Protein AF-A0A8R1DM61-F1 (afdb_monomer_lite)

Sequence (116 aa):
METLRQNSQQLQTHFDTRATMLDILKFQPNSSFSDLHTIEIPNERGHSFLRRQPSFPRTCGRLPIPSEYCICRMKRVPIIDKQIQNRYGHKLIDYINKKLKEEGFSSKCENFEFRQ

Foldseek 3Di:
DVLLVVCVVADDDPLQVVQQVCCVVPPCVVVVNPAQDWDDDPPGQHTHSSHRDDPDHRAPVPRPDDPVPRPDPDDDDDDPDPVVVVVVQVVVLVVVQVVCVVVPNPVPDDRDDRDD

Radius of gyration: 20.4 Å; chains: 1; bounding box: 44×31×50 Å

Structure (mmCIF, N/CA/C/O backbone):
data_AF-A0A8R1DM61-F1
#
_entry.id   AF-A0A8R1DM61-F1
#
loop_
_atom_site.group_PDB
_atom_site.id
_atom_site.type_symbol
_atom_site.label_atom_id
_atom_site.label_alt_id
_atom_site.label_comp_id
_atom_site.label_asym_id
_atom_site.label_entity_id
_atom_site.label_seq_id
_atom_site.pdbx_PDB_ins_code
_atom_site.Cartn_x
_atom_site.Cartn_y
_atom_site.Cartn_z
_atom_site.occupancy
_atom_site.B_iso_or_equiv
_atom_site.auth_seq_id
_atom_site.auth_comp_id
_atom_site.auth_asym_id
_atom_site.auth_atom_id
_atom_site.pdbx_PDB_model_num
ATOM 1 N N . MET A 1 1 ? 18.359 6.670 -10.781 1.00 70.06 1 MET A N 1
ATOM 2 C CA . MET A 1 1 ? 18.501 6.661 -9.304 1.00 70.06 1 MET A CA 1
ATOM 3 C C . MET A 1 1 ? 17.537 7.599 -8.586 1.00 70.06 1 MET A C 1
ATOM 5 O O . MET A 1 1 ? 17.129 7.261 -7.484 1.00 70.06 1 MET A O 1
ATOM 9 N N . GLU A 1 2 ? 17.138 8.732 -9.174 1.00 92.31 2 GLU A N 1
ATOM 10 C CA . GLU A 1 2 ? 16.265 9.698 -8.486 1.00 92.31 2 GLU A CA 1
ATOM 11 C C . GLU A 1 2 ? 14.932 9.101 -8.003 1.00 92.31 2 GLU A C 1
ATOM 13 O O . GLU A 1 2 ? 14.542 9.325 -6.864 1.00 92.31 2 GLU A O 1
ATOM 18 N N . THR A 1 3 ? 14.284 8.253 -8.807 1.00 93.75 3 THR A N 1
ATOM 19 C CA . THR A 1 3 ? 13.044 7.560 -8.419 1.00 93.75 3 THR A CA 1
ATOM 20 C C . THR A 1 3 ? 13.203 6.717 -7.154 1.00 93.75 3 THR A C 1
ATOM 22 O O . THR A 1 3 ? 12.367 6.794 -6.261 1.00 93.75 3 THR A O 1
ATOM 25 N N . LEU A 1 4 ? 14.298 5.959 -7.030 1.00 93.56 4 LEU A N 1
ATOM 26 C CA . LEU A 1 4 ? 14.569 5.159 -5.831 1.00 93.56 4 LEU A CA 1
ATOM 27 C C . LEU A 1 4 ? 14.754 6.048 -4.596 1.00 93.56 4 LEU A C 1
ATOM 29 O O . LEU A 1 4 ? 14.217 5.735 -3.537 1.00 93.56 4 LEU A O 1
ATOM 33 N N . ARG A 1 5 ? 15.456 7.178 -4.749 1.00 95.31 5 ARG A N 1
ATOM 34 C CA . ARG A 1 5 ? 15.664 8.164 -3.679 1.00 95.31 5 ARG A CA 1
ATOM 35 C C . ARG A 1 5 ? 14.356 8.823 -3.233 1.00 95.31 5 ARG A C 1
ATOM 37 O O . ARG A 1 5 ? 14.152 9.049 -2.046 1.00 95.31 5 ARG A O 1
ATOM 44 N N . GLN A 1 6 ? 13.460 9.118 -4.171 1.00 94.56 6 GLN A N 1
ATOM 45 C CA . GLN A 1 6 ? 12.132 9.657 -3.867 1.00 94.56 6 GLN A CA 1
ATOM 46 C C . GLN A 1 6 ? 11.250 8.611 -3.179 1.00 94.56 6 GLN A C 1
ATOM 48 O O . GLN A 1 6 ? 10.596 8.904 -2.179 1.00 94.56 6 GLN A O 1
ATOM 53 N N . ASN A 1 7 ? 11.267 7.371 -3.670 1.00 95.25 7 ASN A N 1
ATOM 54 C CA . ASN A 1 7 ? 10.511 6.274 -3.079 1.00 95.25 7 ASN A CA 1
ATOM 55 C C . ASN A 1 7 ? 11.001 5.965 -1.655 1.00 95.25 7 ASN A C 1
ATOM 57 O O . ASN A 1 7 ? 10.182 5.755 -0.767 1.00 95.25 7 ASN A O 1
ATOM 61 N N . SER A 1 8 ? 12.309 6.017 -1.377 1.00 93.81 8 SER A N 1
ATOM 62 C CA . SER A 1 8 ? 12.847 5.710 -0.040 1.00 93.81 8 SER A CA 1
ATOM 63 C C . SER A 1 8 ? 12.385 6.667 1.066 1.00 93.81 8 SER A C 1
ATOM 65 O O . SER A 1 8 ? 12.527 6.344 2.240 1.00 93.81 8 SER A O 1
ATOM 67 N N . GLN A 1 9 ? 11.840 7.836 0.717 1.00 92.94 9 GLN A N 1
ATOM 68 C CA . GLN A 1 9 ? 11.252 8.786 1.672 1.00 92.94 9 GLN A CA 1
ATOM 69 C C . GLN A 1 9 ? 9.786 8.469 2.014 1.00 92.94 9 GLN A C 1
ATOM 71 O O . GLN A 1 9 ? 9.188 9.128 2.862 1.00 92.94 9 GLN A O 1
ATOM 76 N N . GLN A 1 10 ? 9.195 7.470 1.359 1.00 92.06 10 GLN A N 1
ATOM 77 C CA . GLN A 1 10 ? 7.825 7.020 1.584 1.00 92.06 10 GLN A CA 1
ATOM 78 C C . GLN A 1 10 ? 7.806 5.684 2.331 1.00 92.06 10 GLN A C 1
ATOM 80 O O . GLN A 1 10 ? 8.778 4.928 2.296 1.00 92.06 10 GLN A O 1
ATOM 85 N N . LEU A 1 11 ? 6.675 5.358 2.964 1.00 92.44 11 LEU A N 1
ATOM 86 C CA . LEU A 1 11 ? 6.480 4.058 3.603 1.00 92.44 11 LEU A CA 1
ATOM 87 C C . LEU A 1 11 ? 6.599 2.925 2.572 1.00 92.44 11 LEU A C 1
ATOM 89 O O . LEU A 1 11 ? 5.790 2.834 1.647 1.00 92.44 11 LEU A O 1
ATOM 93 N N . GLN A 1 12 ? 7.579 2.046 2.779 1.00 93.62 12 GLN A N 1
ATOM 94 C CA . GLN A 1 12 ? 7.793 0.838 1.984 1.00 93.62 12 GLN A CA 1
ATOM 95 C C . GLN A 1 12 ? 7.305 -0.401 2.732 1.00 93.62 12 GLN A C 1
ATOM 97 O O . GLN A 1 12 ? 7.325 -0.460 3.961 1.00 93.62 12 GLN A O 1
ATOM 102 N N . THR A 1 13 ? 6.859 -1.401 1.979 1.00 93.44 13 THR A N 1
ATOM 103 C CA . THR A 1 13 ? 6.235 -2.616 2.508 1.00 93.44 13 THR A CA 1
ATOM 104 C C . THR A 1 13 ? 6.807 -3.860 1.836 1.00 93.44 13 THR A C 1
ATOM 106 O O . THR A 1 13 ? 7.366 -3.795 0.743 1.00 93.44 13 THR A O 1
ATOM 109 N N . HIS A 1 14 ? 6.615 -5.027 2.450 1.00 93.56 14 HIS A N 1
ATOM 110 C CA . HIS A 1 14 ? 7.020 -6.304 1.853 1.00 93.56 14 HIS A CA 1
ATOM 111 C C . HIS A 1 14 ? 6.299 -6.597 0.522 1.00 93.56 14 HIS A C 1
ATOM 113 O O . HIS A 1 14 ? 6.859 -7.268 -0.345 1.00 93.56 14 HIS A O 1
ATOM 119 N N . PHE A 1 15 ? 5.093 -6.053 0.318 1.00 95.81 15 PHE A N 1
ATOM 120 C CA . PHE A 1 15 ? 4.391 -6.149 -0.964 1.00 95.81 15 PHE A CA 1
ATOM 121 C C . PHE A 1 15 ? 5.131 -5.420 -2.090 1.00 95.81 15 PHE A C 1
ATOM 123 O O . PHE A 1 15 ? 5.125 -5.892 -3.223 1.00 95.81 15 PHE A O 1
ATOM 130 N N . ASP A 1 16 ? 5.802 -4.307 -1.789 1.00 96.19 16 ASP A N 1
ATOM 131 C CA . ASP A 1 16 ? 6.574 -3.556 -2.782 1.00 96.19 16 ASP A CA 1
ATOM 132 C C . ASP A 1 16 ? 7.807 -4.349 -3.240 1.00 96.19 16 ASP A C 1
ATOM 134 O O . ASP A 1 16 ? 8.133 -4.359 -4.426 1.00 96.19 16 ASP A O 1
ATOM 138 N N . THR A 1 17 ? 8.447 -5.105 -2.338 1.00 96.62 17 THR A N 1
ATOM 139 C CA . THR A 1 17 ? 9.548 -6.018 -2.692 1.00 96.62 17 THR A CA 1
ATOM 140 C C . THR A 1 17 ? 9.090 -7.070 -3.696 1.00 96.62 17 THR A C 1
ATOM 142 O O . THR A 1 17 ? 9.730 -7.265 -4.730 1.00 96.62 17 THR A O 1
ATOM 145 N N . ARG A 1 18 ? 7.953 -7.721 -3.426 1.00 96.94 18 ARG A N 1
ATOM 146 C CA . ARG A 1 18 ? 7.372 -8.711 -4.337 1.00 96.94 18 ARG A CA 1
ATOM 147 C C . ARG A 1 18 ? 7.015 -8.094 -5.693 1.00 96.94 18 ARG A C 1
ATOM 149 O O . ARG A 1 18 ? 7.394 -8.647 -6.725 1.00 96.94 18 ARG A O 1
ATOM 156 N N . ALA A 1 19 ? 6.337 -6.945 -5.693 1.00 97.56 19 ALA A N 1
ATOM 157 C CA . ALA A 1 19 ? 5.981 -6.223 -6.912 1.00 97.56 19 ALA A CA 1
ATOM 158 C C . ALA A 1 19 ? 7.226 -5.826 -7.722 1.00 97.56 19 ALA A 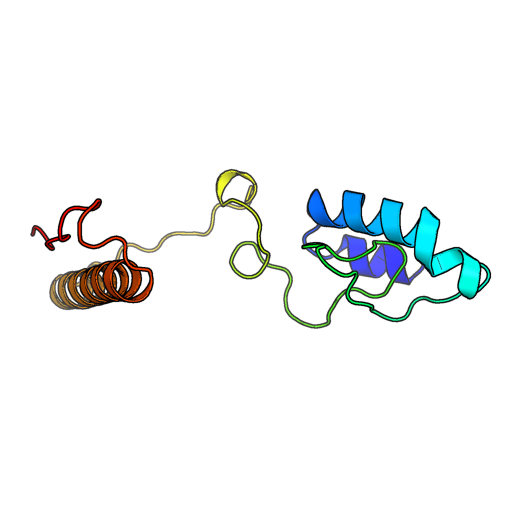C 1
ATOM 160 O O . ALA A 1 19 ? 7.231 -5.950 -8.942 1.00 97.56 19 ALA A O 1
ATOM 161 N N . THR A 1 20 ? 8.309 -5.426 -7.051 1.00 97.56 20 THR A N 1
ATOM 162 C CA . THR A 1 20 ? 9.591 -5.091 -7.691 1.00 97.56 20 THR A CA 1
ATOM 163 C C . THR A 1 20 ? 10.212 -6.300 -8.384 1.00 97.56 20 THR A C 1
ATOM 165 O O . THR A 1 20 ? 10.645 -6.192 -9.528 1.00 97.56 20 THR A O 1
ATOM 168 N N . MET A 1 21 ? 10.228 -7.469 -7.734 1.00 98.06 21 MET A N 1
ATOM 169 C CA . MET A 1 21 ? 10.738 -8.697 -8.358 1.00 98.06 21 MET A CA 1
ATOM 170 C C . MET A 1 21 ? 9.928 -9.070 -9.605 1.00 98.06 21 MET A C 1
ATOM 172 O O . MET A 1 21 ? 10.502 -9.430 -10.630 1.00 98.06 21 MET A O 1
ATOM 176 N N . LEU A 1 22 ? 8.600 -8.947 -9.548 1.00 97.81 22 LEU A N 1
ATOM 177 C CA . LEU A 1 22 ? 7.740 -9.203 -10.704 1.00 97.81 22 LEU A CA 1
ATOM 178 C C . LEU A 1 22 ? 7.936 -8.181 -11.824 1.00 97.81 22 LEU A C 1
ATOM 180 O O . LEU A 1 22 ? 7.981 -8.577 -12.986 1.00 97.81 22 LEU A O 1
ATOM 184 N N . ASP A 1 23 ? 8.083 -6.899 -11.491 1.00 97.69 23 ASP A N 1
ATOM 185 C CA . ASP A 1 23 ? 8.386 -5.833 -12.450 1.00 97.69 23 ASP A CA 1
ATOM 186 C C . ASP A 1 23 ? 9.680 -6.132 -13.214 1.00 97.69 23 ASP A C 1
ATOM 188 O O . ASP A 1 23 ? 9.678 -6.142 -14.445 1.00 97.69 23 ASP A O 1
ATOM 192 N N . ILE A 1 24 ? 10.753 -6.479 -12.492 1.00 97.75 24 ILE A N 1
ATOM 193 C CA . ILE A 1 24 ? 12.051 -6.852 -13.074 1.00 97.75 24 ILE A CA 1
ATOM 194 C C . ILE A 1 24 ? 11.911 -8.044 -14.024 1.00 97.75 24 ILE A C 1
ATOM 196 O O . ILE A 1 24 ? 12.468 -8.022 -15.118 1.00 97.75 24 ILE A O 1
ATOM 200 N N . LEU A 1 25 ? 11.185 -9.086 -13.611 1.00 97.94 25 LEU A N 1
ATOM 201 C CA . LEU A 1 25 ? 11.096 -10.329 -14.376 1.00 97.94 25 LEU A CA 1
ATOM 202 C C . LEU A 1 25 ? 10.139 -10.244 -15.572 1.00 97.94 25 LEU A C 1
ATOM 204 O O . LEU A 1 25 ? 10.340 -10.966 -16.545 1.00 97.94 25 LEU A O 1
ATOM 208 N N . LYS A 1 26 ? 9.078 -9.428 -15.497 1.00 96.94 26 LYS A N 1
ATOM 209 C CA . LYS A 1 26 ? 7.955 -9.499 -16.451 1.00 96.94 26 LYS A CA 1
ATOM 210 C C . LYS A 1 26 ? 7.655 -8.216 -17.219 1.00 96.94 26 LYS A C 1
ATOM 212 O O . LYS A 1 26 ?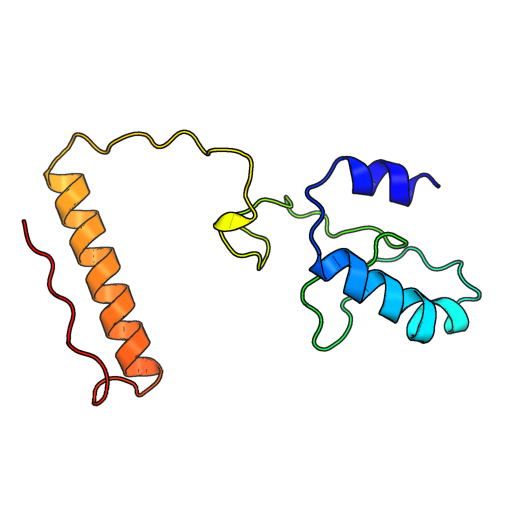 7.072 -8.308 -18.293 1.00 96.94 26 LYS A O 1
ATOM 217 N N . PHE A 1 27 ? 7.999 -7.042 -16.693 1.00 96.50 27 PHE A N 1
ATOM 218 C CA . PHE A 1 27 ? 7.543 -5.764 -17.258 1.00 96.50 27 PHE A CA 1
ATOM 219 C C . PHE A 1 27 ? 8.701 -4.895 -17.748 1.00 96.50 27 PHE A C 1
ATOM 221 O O . PHE A 1 27 ? 8.670 -4.424 -18.882 1.00 96.50 27 PHE A O 1
ATOM 228 N N . GLN A 1 28 ? 9.751 -4.731 -16.941 1.00 96.81 28 GLN A N 1
ATOM 229 C CA . GLN A 1 28 ? 10.946 -3.963 -17.307 1.00 96.81 28 GLN A CA 1
ATOM 230 C C . GLN A 1 28 ? 11.644 -4.433 -18.600 1.00 96.81 28 GLN A C 1
ATOM 232 O O . GLN A 1 28 ? 12.094 -3.560 -19.351 1.00 96.81 28 GLN A O 1
ATOM 237 N N . PRO A 1 29 ? 11.714 -5.744 -18.934 1.00 97.31 29 PRO A N 1
ATOM 238 C CA . PRO A 1 29 ? 12.349 -6.193 -20.175 1.00 97.31 29 PRO A CA 1
ATOM 239 C C . PRO A 1 29 ? 11.703 -5.615 -21.441 1.00 97.31 29 PRO A C 1
ATOM 241 O O . PRO A 1 29 ? 12.411 -5.323 -22.400 1.00 97.31 29 PRO A O 1
ATOM 244 N N . ASN A 1 30 ? 10.387 -5.369 -21.430 1.00 96.31 30 ASN A N 1
ATOM 245 C CA . ASN A 1 30 ? 9.657 -4.818 -22.582 1.00 96.31 30 ASN A CA 1
ATOM 246 C C . ASN A 1 30 ? 10.064 -3.375 -22.909 1.00 96.31 30 ASN A C 1
ATOM 248 O O . ASN A 1 30 ? 9.862 -2.907 -24.025 1.00 96.31 30 ASN A O 1
ATOM 252 N N . SER A 1 31 ? 10.628 -2.673 -21.929 1.00 95.44 31 SER A N 1
ATOM 253 C CA . SER A 1 31 ? 11.121 -1.304 -22.053 1.00 95.44 31 SER A CA 1
ATOM 254 C C . SER A 1 31 ? 12.640 -1.217 -21.931 1.00 95.44 31 SER A C 1
ATOM 256 O O . SER A 1 31 ? 13.150 -0.152 -21.606 1.00 95.44 31 SER A O 1
ATOM 258 N N . SER A 1 32 ? 13.377 -2.323 -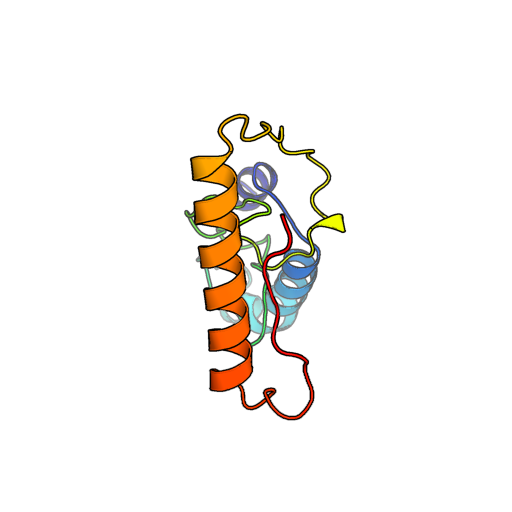22.079 1.00 96.62 32 SER A N 1
ATOM 259 C CA . SER A 1 32 ? 14.834 -2.345 -21.867 1.00 96.62 32 SER A CA 1
ATOM 260 C C . SER A 1 32 ? 15.259 -1.706 -20.535 1.00 96.62 32 SER A C 1
ATOM 262 O O . SER A 1 32 ? 16.261 -0.998 -20.461 1.00 96.62 32 SER A O 1
ATOM 264 N N . PHE A 1 33 ? 14.475 -1.944 -19.479 1.00 94.81 33 PHE A N 1
ATOM 265 C CA . PHE A 1 33 ? 14.704 -1.434 -18.124 1.00 94.81 33 PHE A CA 1
ATOM 266 C C . PHE A 1 33 ? 14.712 0.103 -17.984 1.00 94.81 33 PHE A C 1
ATOM 268 O O . PHE A 1 33 ? 15.286 0.629 -17.028 1.00 94.81 33 PHE A O 1
ATOM 275 N N . SER A 1 34 ? 14.096 0.843 -18.916 1.00 94.88 34 SER A N 1
ATOM 276 C CA . SER A 1 34 ? 14.068 2.313 -18.879 1.00 94.88 34 SER A CA 1
ATOM 277 C C . SER A 1 34 ? 12.751 2.915 -18.389 1.00 94.88 34 SER A C 1
ATOM 279 O O . SER A 1 34 ? 12.704 4.114 -18.109 1.00 94.88 34 SER A O 1
ATOM 281 N N . ASP A 1 35 ? 11.669 2.138 -18.325 1.00 95.56 35 ASP A N 1
ATOM 282 C CA . ASP A 1 35 ? 10.358 2.665 -17.962 1.00 95.56 35 ASP A CA 1
ATOM 283 C C . ASP A 1 35 ? 10.214 2.840 -16.443 1.00 95.56 35 ASP A C 1
ATOM 285 O O . ASP A 1 35 ? 10.258 1.891 -15.655 1.00 95.56 35 ASP A O 1
ATOM 289 N N . LEU A 1 36 ? 10.010 4.095 -16.045 1.00 95.38 36 LEU A N 1
ATOM 290 C CA . LEU A 1 36 ? 9.842 4.520 -14.658 1.00 95.38 36 LEU A CA 1
ATOM 291 C C . LEU A 1 36 ? 8.396 4.924 -14.347 1.00 95.38 36 LEU A C 1
ATOM 293 O O . LEU A 1 36 ? 8.121 5.381 -13.233 1.00 95.38 36 LEU A O 1
ATOM 297 N N . HIS A 1 37 ? 7.477 4.830 -15.309 1.00 95.94 37 HIS A N 1
ATOM 298 C CA . HIS A 1 37 ? 6.082 5.180 -15.086 1.00 95.94 37 HIS A CA 1
ATOM 299 C C . HIS A 1 37 ? 5.436 4.216 -14.096 1.00 95.94 37 HIS A C 1
ATOM 301 O O . HIS A 1 37 ? 5.730 3.019 -14.069 1.00 95.94 37 HIS A O 1
ATOM 307 N N . THR A 1 38 ? 4.570 4.772 -13.250 1.00 95.75 38 THR A N 1
ATOM 308 C CA . THR A 1 38 ? 3.759 4.006 -12.308 1.00 95.75 38 THR A CA 1
ATOM 309 C C . THR A 1 38 ? 2.876 3.041 -13.084 1.00 95.75 38 THR A C 1
ATOM 311 O O . THR A 1 38 ? 2.209 3.446 -14.033 1.00 95.75 38 THR A O 1
ATOM 314 N N . ILE A 1 39 ? 2.857 1.783 -12.656 1.00 95.31 39 ILE A N 1
ATOM 315 C CA . ILE A 1 39 ? 1.959 0.759 -13.185 1.00 95.31 39 ILE A CA 1
ATOM 316 C C . ILE A 1 39 ? 1.295 0.032 -12.024 1.00 95.31 39 ILE A C 1
ATOM 318 O O . ILE A 1 39 ? 1.875 -0.086 -10.940 1.00 95.31 39 ILE A O 1
ATOM 322 N N . GLU A 1 40 ? 0.112 -0.502 -12.289 1.00 93.38 40 GLU A N 1
ATOM 323 C CA . GLU A 1 40 ? -0.531 -1.484 -11.429 1.00 93.38 40 GLU A CA 1
ATOM 324 C C . GLU A 1 40 ? -0.231 -2.874 -11.986 1.00 93.38 40 GLU A C 1
ATOM 326 O O . GLU A 1 40 ? -0.575 -3.195 -13.125 1.00 93.38 40 GLU A O 1
ATOM 331 N N . ILE A 1 41 ? 0.458 -3.698 -11.196 1.00 94.56 41 ILE A N 1
ATOM 332 C CA . ILE A 1 41 ? 0.720 -5.088 -11.568 1.00 94.56 41 ILE A CA 1
ATOM 333 C C . ILE A 1 41 ? -0.512 -5.913 -11.168 1.00 94.56 41 ILE A C 1
ATOM 335 O O . ILE A 1 41 ? -0.906 -5.873 -9.999 1.00 94.56 41 ILE A O 1
ATOM 339 N N . PRO A 1 42 ? -1.124 -6.679 -12.091 1.00 93.88 42 PRO A N 1
ATOM 340 C CA . PRO A 1 42 ? -2.307 -7.472 -11.777 1.00 93.88 42 PRO A CA 1
ATOM 341 C C . PRO A 1 42 ? -2.083 -8.412 -10.587 1.00 93.88 42 PRO A C 1
ATOM 343 O O . PRO A 1 42 ? -1.075 -9.117 -10.529 1.00 93.88 42 PRO A O 1
ATOM 346 N N . ASN A 1 43 ? -3.057 -8.456 -9.673 1.00 92.25 43 ASN A N 1
ATOM 347 C CA . ASN A 1 43 ? -3.047 -9.260 -8.441 1.00 92.25 43 ASN A CA 1
ATOM 348 C C . ASN A 1 43 ? -1.942 -8.914 -7.427 1.00 92.25 43 ASN A C 1
ATOM 350 O O . ASN A 1 43 ? -1.726 -9.672 -6.481 1.00 92.25 43 ASN A O 1
ATOM 354 N N . GLU A 1 44 ? -1.268 -7.775 -7.574 1.00 94.25 44 GLU A N 1
ATOM 355 C CA . GLU A 1 44 ? -0.283 -7.307 -6.603 1.00 94.25 44 GLU A CA 1
ATOM 356 C C . GLU A 1 44 ? -0.835 -6.175 -5.736 1.00 94.25 44 GLU A C 1
ATOM 358 O O . GLU A 1 44 ? -1.658 -5.365 -6.152 1.00 94.25 44 GLU A O 1
ATOM 363 N N . ARG A 1 45 ? -0.375 -6.142 -4.483 1.00 93.81 45 ARG A N 1
ATOM 364 C CA . ARG A 1 45 ? -0.775 -5.132 -3.487 1.00 93.81 45 ARG A CA 1
ATOM 365 C C . ARG A 1 45 ? 0.221 -3.981 -3.363 1.00 93.81 45 ARG A C 1
ATOM 367 O O . ARG A 1 45 ? -0.091 -2.959 -2.757 1.00 93.81 45 ARG A O 1
ATOM 374 N N . GLY A 1 46 ? 1.440 -4.194 -3.851 1.00 95.19 46 GLY A N 1
ATOM 375 C CA . GLY A 1 46 ? 2.554 -3.262 -3.745 1.00 95.19 46 GLY A CA 1
ATOM 376 C C . GLY A 1 46 ? 2.896 -2.617 -5.079 1.00 95.19 46 GLY A C 1
ATOM 377 O O . GLY A 1 46 ? 2.354 -2.972 -6.123 1.00 95.19 46 GLY A O 1
ATOM 378 N N . HIS A 1 47 ? 3.844 -1.690 -5.030 1.00 96.56 47 HIS A N 1
ATOM 379 C CA . HIS A 1 47 ? 4.345 -0.960 -6.187 1.00 96.56 47 HIS A CA 1
ATOM 380 C C . HIS A 1 47 ? 5.855 -1.168 -6.312 1.00 96.56 47 HIS A C 1
ATOM 382 O O . HIS A 1 47 ? 6.574 -1.126 -5.314 1.00 96.56 47 HIS A O 1
ATOM 388 N N . SER A 1 48 ? 6.343 -1.366 -7.538 1.00 96.75 48 SER A N 1
ATOM 389 C CA . SER A 1 48 ? 7.775 -1.547 -7.806 1.00 96.75 48 SER A CA 1
ATOM 390 C C . SER A 1 48 ? 8.605 -0.360 -7.304 1.00 96.75 48 SER A C 1
ATOM 392 O O . SER A 1 48 ? 8.253 0.796 -7.541 1.00 96.75 48 SER A O 1
ATOM 394 N N . PHE A 1 49 ? 9.743 -0.635 -6.663 1.00 96.50 49 PHE A N 1
ATOM 395 C CA . PHE A 1 49 ? 10.710 0.380 -6.241 1.00 96.50 49 PHE A CA 1
ATOM 396 C C . PHE A 1 49 ? 11.373 1.087 -7.427 1.00 96.50 49 PHE A C 1
ATOM 398 O O . PHE A 1 49 ? 11.827 2.223 -7.286 1.00 96.50 49 PHE A O 1
ATOM 405 N N . LEU A 1 50 ? 11.438 0.421 -8.585 1.00 95.44 50 LEU A N 1
ATOM 406 C CA . LEU A 1 50 ? 12.086 0.936 -9.793 1.00 95.44 50 LEU A CA 1
ATOM 407 C C . LEU A 1 50 ? 11.217 1.947 -10.544 1.00 95.44 50 LEU A C 1
ATOM 409 O O . LEU A 1 50 ? 11.723 2.704 -11.366 1.00 95.44 50 LEU A O 1
ATOM 413 N N . ARG A 1 51 ? 9.920 1.989 -10.237 1.00 96.06 51 ARG A N 1
ATOM 414 C CA . ARG A 1 51 ? 8.950 2.890 -10.857 1.00 96.06 51 ARG A CA 1
ATOM 415 C C . ARG A 1 51 ? 8.561 3.992 -9.887 1.00 96.06 51 ARG A C 1
ATOM 417 O O . ARG A 1 51 ? 8.716 3.859 -8.673 1.00 96.06 51 ARG A O 1
ATOM 424 N N . ARG A 1 52 ? 8.046 5.105 -10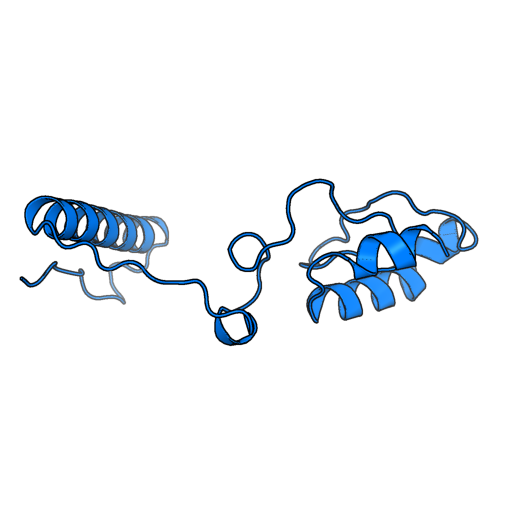.407 1.00 96.38 52 ARG A N 1
ATOM 425 C CA . ARG A 1 52 ? 7.431 6.137 -9.564 1.00 96.38 52 ARG A CA 1
ATOM 426 C C . ARG A 1 52 ? 6.282 5.499 -8.787 1.00 96.38 52 ARG A C 1
ATOM 428 O O . ARG A 1 52 ? 5.417 4.858 -9.384 1.00 96.38 52 ARG A O 1
ATOM 435 N N . GLN A 1 53 ? 6.276 5.656 -7.470 1.00 95.44 53 GLN A N 1
ATOM 436 C CA . GLN A 1 53 ? 5.154 5.218 -6.644 1.00 95.44 53 GLN A CA 1
ATOM 437 C C . GLN A 1 53 ? 3.991 6.219 -6.741 1.00 95.44 53 GLN A C 1
ATOM 439 O O . GLN A 1 53 ? 4.213 7.368 -7.135 1.00 95.44 53 GLN A O 1
ATOM 444 N N . PRO A 1 54 ? 2.751 5.800 -6.426 1.00 93.94 54 PRO A N 1
ATOM 445 C CA . PRO A 1 54 ? 1.589 6.677 -6.505 1.00 93.94 54 PRO A CA 1
ATOM 446 C C . PRO A 1 54 ? 1.754 7.968 -5.700 1.00 93.94 54 PRO A C 1
ATOM 448 O O . PRO A 1 54 ? 2.382 7.982 -4.646 1.00 93.94 54 PRO A O 1
ATOM 451 N N . SER A 1 55 ? 1.121 9.044 -6.167 1.00 90.38 55 SER A N 1
ATOM 452 C CA . SER A 1 55 ? 1.186 10.364 -5.527 1.00 90.38 55 SER A CA 1
ATOM 453 C C . SER A 1 55 ? 0.377 10.476 -4.232 1.00 90.38 55 SER A C 1
ATOM 455 O O . SER A 1 55 ? 0.513 11.460 -3.505 1.00 90.38 55 SER A O 1
ATOM 457 N N . PHE A 1 56 ? -0.486 9.501 -3.931 1.00 90.62 56 PHE A N 1
ATOM 458 C CA . PHE A 1 56 ? -1.243 9.523 -2.686 1.00 90.62 56 PHE A CA 1
ATOM 459 C C . PHE A 1 56 ? -0.331 9.231 -1.481 1.00 90.62 56 PHE A C 1
ATOM 461 O O . PHE A 1 56 ? 0.608 8.443 -1.595 1.00 90.62 56 PHE A O 1
ATOM 468 N N . PRO A 1 57 ? -0.634 9.781 -0.290 1.00 91.19 57 PRO A N 1
ATOM 469 C CA . PRO A 1 57 ? 0.156 9.515 0.906 1.00 91.19 57 PRO A CA 1
ATOM 470 C C . PRO A 1 57 ? 0.219 8.021 1.241 1.00 91.19 57 PRO A C 1
ATOM 472 O O . PRO A 1 57 ? -0.798 7.387 1.540 1.00 91.19 57 PRO A O 1
ATOM 475 N N . ARG A 1 58 ? 1.427 7.456 1.231 1.00 92.19 58 ARG A N 1
ATOM 476 C CA . ARG A 1 58 ? 1.685 6.074 1.645 1.00 92.19 58 ARG A CA 1
ATOM 477 C C . ARG A 1 58 ? 1.764 6.002 3.169 1.00 92.19 58 ARG A C 1
ATOM 479 O O . ARG A 1 58 ? 2.814 6.227 3.761 1.00 92.19 58 ARG A O 1
ATOM 486 N N . THR A 1 59 ? 0.630 5.729 3.810 1.00 90.19 59 THR A N 1
ATOM 487 C CA . THR A 1 59 ? 0.505 5.608 5.273 1.00 90.19 59 THR A CA 1
ATOM 488 C C . THR A 1 59 ? -0.009 4.226 5.666 1.00 90.19 59 THR A C 1
ATOM 490 O O . THR A 1 59 ? -0.625 3.532 4.855 1.00 90.19 59 THR A O 1
ATOM 493 N N . CYS A 1 60 ? 0.182 3.831 6.928 1.00 88.56 60 CYS A N 1
ATOM 494 C CA . CYS A 1 60 ? -0.319 2.548 7.433 1.00 88.56 60 CYS A CA 1
ATOM 495 C C . CYS A 1 60 ? -1.843 2.389 7.310 1.00 88.56 60 CYS A C 1
ATOM 497 O O . CYS A 1 60 ? -2.327 1.274 7.202 1.00 88.56 60 CYS A O 1
ATOM 499 N N . GLY A 1 61 ? -2.603 3.491 7.342 1.00 85.56 61 GLY A N 1
ATOM 500 C CA . GLY A 1 61 ? -4.063 3.457 7.203 1.00 85.56 61 GLY A CA 1
ATOM 501 C C . GLY A 1 61 ? -4.551 3.385 5.755 1.00 85.56 61 GLY A C 1
ATOM 502 O O . GLY A 1 61 ? -5.750 3.246 5.532 1.00 85.56 61 GLY A O 1
ATOM 503 N N . ARG A 1 62 ? -3.650 3.522 4.775 1.00 88.94 62 ARG A N 1
ATOM 504 C CA . ARG A 1 62 ? -3.990 3.530 3.346 1.00 88.94 62 ARG A CA 1
ATOM 505 C C . ARG A 1 62 ? -3.385 2.361 2.582 1.00 88.94 62 ARG A C 1
ATOM 507 O O . ARG A 1 62 ? -3.984 1.904 1.615 1.00 88.94 62 ARG A O 1
ATOM 514 N N . LEU A 1 63 ? -2.208 1.893 2.987 1.00 91.81 63 LEU A N 1
ATOM 515 C CA . LEU A 1 63 ? -1.599 0.712 2.389 1.00 91.81 63 LEU A CA 1
ATOM 516 C C . LEU A 1 63 ? -2.236 -0.570 2.943 1.00 91.81 63 LEU A C 1
ATOM 518 O O . LEU A 1 63 ? -2.594 -0.607 4.119 1.00 91.81 63 LEU A O 1
ATOM 522 N N . PRO A 1 64 ? -2.333 -1.641 2.136 1.00 89.25 64 PRO A N 1
ATOM 523 C CA . PRO A 1 64 ? -2.974 -2.897 2.523 1.00 89.25 64 PRO A CA 1
ATOM 524 C C . PRO A 1 64 ? -2.065 -3.767 3.409 1.00 89.25 64 PRO A C 1
ATOM 526 O O . PRO A 1 64 ? -1.934 -4.970 3.180 1.00 89.25 64 PRO A O 1
ATOM 529 N N . ILE A 1 65 ? -1.399 -3.158 4.393 1.00 90.50 65 ILE A N 1
ATOM 530 C CA . ILE A 1 65 ? -0.535 -3.849 5.349 1.00 90.50 65 ILE A CA 1
ATOM 531 C C . ILE A 1 65 ? -1.265 -4.101 6.670 1.00 90.50 65 ILE A C 1
ATOM 533 O O . ILE A 1 65 ? -2.030 -3.247 7.123 1.00 90.50 65 ILE A O 1
ATOM 537 N N . PRO A 1 66 ? -1.006 -5.246 7.319 1.00 88.12 66 PRO A N 1
ATOM 538 C CA . PRO A 1 66 ? -1.464 -5.478 8.679 1.00 88.12 66 PRO A CA 1
ATOM 539 C C . PRO A 1 66 ? -0.924 -4.426 9.656 1.00 88.12 66 PRO A C 1
ATOM 541 O O . PRO A 1 66 ? 0.183 -3.900 9.488 1.00 88.12 66 PRO A O 1
ATOM 544 N N . SER A 1 67 ? -1.716 -4.116 10.683 1.00 84.38 67 SER A N 1
ATOM 545 C CA . SER A 1 67 ? -1.408 -3.047 11.640 1.00 84.38 67 SER A CA 1
ATOM 546 C C . SER A 1 67 ? -0.141 -3.316 12.455 1.00 84.38 67 SER A C 1
ATOM 548 O O . SER A 1 67 ? 0.526 -2.378 12.888 1.00 84.38 67 SER A O 1
ATOM 550 N N . GLU A 1 68 ? 0.236 -4.586 12.590 1.00 85.38 68 GLU A N 1
ATOM 551 C CA . GLU A 1 68 ? 1.427 -5.066 13.289 1.00 85.38 68 GLU A CA 1
ATOM 552 C C . GLU A 1 68 ? 2.717 -4.617 12.588 1.00 85.38 68 GLU A C 1
ATOM 554 O O . GLU A 1 68 ? 3.745 -4.440 13.238 1.00 85.38 68 GLU A O 1
ATOM 559 N N . TYR A 1 69 ? 2.663 -4.368 11.274 1.00 86.44 69 TYR A N 1
ATOM 560 C CA . TYR A 1 69 ? 3.788 -3.823 10.508 1.00 86.44 69 TYR A CA 1
ATOM 561 C C . TYR A 1 69 ? 3.873 -2.292 10.574 1.00 86.44 69 TYR A C 1
ATOM 563 O O . TYR A 1 69 ? 4.829 -1.704 10.065 1.00 86.44 69 TYR A O 1
ATOM 571 N N . CYS A 1 70 ? 2.906 -1.622 11.209 1.00 86.38 70 CYS A N 1
ATOM 572 C CA . CYS A 1 70 ? 2.960 -0.185 11.437 1.00 86.38 70 CYS A CA 1
ATOM 573 C C . CYS A 1 70 ? 3.764 0.134 12.706 1.00 86.38 70 CYS A C 1
ATOM 575 O O . CYS A 1 70 ? 3.216 0.320 13.792 1.00 86.38 70 CYS A O 1
ATOM 577 N N . ILE A 1 71 ? 5.088 0.219 12.562 1.00 77.00 71 ILE A N 1
ATOM 578 C CA . ILE A 1 71 ? 6.011 0.458 13.685 1.00 77.00 71 ILE A CA 1
ATOM 579 C C . ILE A 1 71 ? 5.835 1.837 14.342 1.00 77.00 71 ILE A C 1
ATOM 581 O O . ILE A 1 71 ? 6.125 2.016 15.527 1.00 77.00 71 ILE A O 1
ATOM 585 N N . CYS A 1 72 ? 5.332 2.824 13.597 1.00 74.38 72 CYS A N 1
ATOM 586 C CA . CYS A 1 72 ? 5.033 4.142 14.135 1.00 74.38 72 CYS A CA 1
ATOM 587 C C . CYS A 1 72 ? 3.738 4.075 14.952 1.00 74.38 72 CYS A C 1
ATOM 589 O O . CYS A 1 72 ? 2.640 4.001 14.398 1.00 74.38 72 CYS A O 1
ATOM 591 N N . ARG A 1 73 ? 3.851 4.147 16.283 1.00 68.75 73 ARG A N 1
ATOM 592 C CA . ARG A 1 73 ? 2.681 4.252 17.163 1.00 68.75 73 ARG A CA 1
ATOM 593 C C . ARG A 1 73 ? 1.949 5.561 16.873 1.00 68.75 73 ARG A C 1
ATOM 595 O O . ARG A 1 73 ? 2.403 6.632 17.270 1.00 68.75 73 ARG A O 1
ATOM 602 N N . MET A 1 74 ? 0.800 5.481 16.206 1.00 71.44 74 MET A N 1
ATOM 603 C CA . MET A 1 74 ? -0.094 6.632 16.093 1.00 71.44 74 MET A CA 1
ATOM 604 C C . MET A 1 74 ? -0.565 7.031 17.491 1.00 71.44 74 MET A C 1
ATOM 606 O O . MET A 1 74 ? -1.041 6.186 18.256 1.00 71.44 74 MET A O 1
ATOM 610 N N . LYS A 1 75 ? -0.430 8.317 17.831 1.00 76.75 75 LYS A N 1
ATOM 611 C CA . LYS A 1 75 ? -0.913 8.844 19.107 1.00 76.75 75 LYS A CA 1
ATOM 612 C C . LYS A 1 75 ? -2.431 8.689 19.143 1.00 76.75 75 LYS A C 1
ATOM 614 O O . LYS A 1 75 ? -3.151 9.382 18.432 1.00 76.75 75 LYS A O 1
ATOM 619 N N . ARG A 1 76 ? -2.915 7.752 19.956 1.00 78.88 76 ARG A N 1
ATOM 620 C CA . ARG A 1 76 ? -4.347 7.581 20.203 1.00 78.88 76 ARG A CA 1
ATOM 621 C C . ARG A 1 76 ? -4.774 8.644 21.202 1.00 78.88 76 ARG A C 1
ATOM 623 O O . ARG A 1 76 ? -4.158 8.778 22.258 1.00 78.88 76 ARG A O 1
ATOM 630 N N . VAL A 1 77 ? -5.806 9.401 20.858 1.00 84.50 77 VAL A N 1
ATOM 631 C CA . VAL A 1 77 ? -6.434 10.350 21.776 1.00 84.50 77 VAL A CA 1
ATOM 632 C C . VAL A 1 77 ? -7.714 9.691 22.282 1.00 84.50 77 VAL A C 1
ATOM 634 O O . VAL A 1 77 ? -8.536 9.292 21.454 1.00 84.50 77 VAL A O 1
ATOM 637 N N . PRO A 1 78 ? -7.882 9.507 23.602 1.00 84.88 78 PRO A N 1
ATOM 638 C CA . PRO A 1 78 ? -9.120 8.961 24.128 1.00 84.88 78 PRO A CA 1
ATOM 639 C C . PRO A 1 78 ? -10.266 9.926 23.826 1.00 84.88 78 PRO A C 1
ATOM 641 O O . PRO A 1 78 ? -10.145 11.138 24.005 1.00 84.88 78 PRO A O 1
ATOM 644 N N . ILE A 1 79 ? -11.392 9.382 23.379 1.00 87.69 79 ILE A N 1
ATOM 645 C CA . ILE A 1 79 ? -12.638 10.140 23.291 1.00 87.69 79 ILE A CA 1
ATOM 646 C C . ILE A 1 79 ? -13.164 10.239 24.718 1.00 87.69 79 ILE A C 1
ATOM 648 O O . ILE A 1 79 ? -13.480 9.214 25.300 1.00 87.69 79 ILE A O 1
ATOM 652 N N . ILE A 1 80 ? -13.202 11.431 25.309 1.00 93.12 80 ILE A N 1
ATOM 653 C CA . ILE A 1 80 ? -13.626 11.607 26.713 1.00 93.12 80 ILE A CA 1
ATOM 654 C C . ILE A 1 80 ? -15.158 11.683 26.815 1.00 93.12 80 ILE A C 1
ATOM 656 O O . ILE A 1 80 ? -15.752 11.247 27.798 1.00 93.12 80 ILE A O 1
ATOM 660 N N . ASP A 1 81 ? -15.803 12.214 25.778 1.00 94.50 81 ASP A N 1
ATOM 661 C CA . ASP A 1 81 ? -17.248 12.399 25.733 1.00 94.50 81 ASP A CA 1
ATOM 662 C C . ASP A 1 81 ? -17.987 11.064 25.524 1.00 94.50 81 ASP A C 1
ATOM 664 O O . ASP A 1 81 ? -17.830 10.395 24.497 1.00 94.50 81 ASP A O 1
ATOM 668 N N . LYS A 1 82 ? -18.829 10.694 26.497 1.00 92.00 82 LYS A N 1
ATOM 669 C CA . LYS A 1 82 ? -19.614 9.449 26.481 1.00 92.00 82 LYS A CA 1
ATOM 670 C C . LYS A 1 82 ? -20.650 9.398 25.356 1.00 92.00 82 LYS A C 1
ATOM 672 O O . LYS A 1 82 ? -20.907 8.323 24.821 1.00 92.00 82 LYS A O 1
ATOM 677 N N . GLN A 1 83 ? -21.251 10.526 24.977 1.00 93.62 83 GLN A N 1
ATOM 678 C CA . GLN A 1 83 ? -22.211 10.555 23.870 1.00 93.62 83 GLN A CA 1
ATOM 679 C C . GLN A 1 83 ? -21.503 10.280 22.544 1.00 93.62 83 GLN A C 1
ATOM 681 O O . GLN A 1 83 ? -22.003 9.508 21.725 1.00 93.62 83 GLN A O 1
ATOM 686 N N . ILE A 1 84 ? -20.313 10.854 22.353 1.00 92.88 84 ILE A N 1
ATOM 687 C CA . ILE A 1 84 ? -19.476 10.605 21.179 1.00 92.88 84 ILE A CA 1
ATOM 688 C C . ILE A 1 84 ? -19.007 9.145 21.156 1.00 92.88 84 ILE A C 1
ATOM 690 O O . ILE A 1 84 ? -19.117 8.498 20.112 1.00 92.88 84 ILE A O 1
ATOM 694 N N . GLN A 1 85 ? -18.540 8.604 22.288 1.00 91.25 85 GLN A N 1
ATOM 695 C CA . GLN A 1 85 ? -18.176 7.185 22.405 1.00 91.25 85 GLN A CA 1
ATOM 696 C C . GLN A 1 85 ? -19.340 6.273 22.001 1.00 91.25 85 GLN A C 1
ATOM 698 O O . GLN A 1 85 ? -19.176 5.428 21.122 1.00 91.25 85 GLN A O 1
ATOM 703 N N . ASN A 1 86 ? -20.526 6.492 22.576 1.00 93.44 86 ASN A N 1
ATOM 704 C CA . ASN A 1 86 ? -21.716 5.699 22.278 1.00 93.44 86 ASN A CA 1
ATOM 705 C C . ASN A 1 86 ? -22.098 5.807 20.802 1.00 93.44 86 ASN A C 1
ATOM 707 O O . ASN A 1 86 ? -22.332 4.791 20.150 1.00 93.44 86 ASN A O 1
ATOM 711 N N . ARG A 1 87 ? -22.123 7.021 20.243 1.00 93.88 87 ARG A N 1
ATOM 712 C CA . ARG A 1 87 ? -22.475 7.245 18.837 1.00 93.88 87 ARG A CA 1
ATOM 713 C C . ARG A 1 87 ? -21.530 6.510 17.889 1.00 93.88 87 ARG A C 1
ATOM 715 O O . ARG A 1 87 ? -22.001 5.881 16.941 1.00 93.88 87 ARG A O 1
ATOM 722 N N . TYR A 1 88 ? -20.219 6.590 18.119 1.00 92.69 88 TYR A N 1
ATOM 723 C CA . TYR A 1 88 ? -19.248 5.884 17.282 1.00 92.69 88 TYR A CA 1
ATOM 724 C C . TYR A 1 88 ? -19.294 4.373 17.485 1.00 92.69 88 TYR A C 1
ATOM 726 O O . TYR A 1 88 ? -19.210 3.642 16.502 1.00 92.69 88 TYR A O 1
ATOM 734 N N . GLY A 1 89 ? -19.492 3.916 18.722 1.00 93.31 89 GLY A N 1
ATOM 735 C CA . GLY A 1 89 ? -19.679 2.506 19.046 1.00 93.31 89 GLY A CA 1
ATOM 736 C C . GLY A 1 89 ? -20.831 1.880 18.263 1.00 93.31 89 GLY A C 1
ATOM 737 O O . GLY A 1 89 ? -20.615 0.922 17.526 1.00 93.31 89 GLY A O 1
ATOM 738 N N . HIS A 1 90 ? -22.023 2.480 18.325 1.00 95.12 90 HIS A N 1
ATOM 739 C CA . HIS A 1 90 ? -23.190 1.999 17.576 1.00 95.12 90 HIS A CA 1
ATOM 740 C C . HIS A 1 90 ? -22.948 2.033 16.064 1.00 95.12 90 HIS A C 1
ATOM 742 O O . HIS A 1 90 ? -23.168 1.038 15.385 1.00 95.12 90 HIS A O 1
ATOM 748 N N . LYS A 1 91 ? -22.407 3.140 15.531 1.00 95.69 91 LYS A N 1
ATOM 749 C CA . LYS A 1 91 ? -22.111 3.257 14.092 1.00 95.69 91 LYS A CA 1
ATOM 750 C C . LYS A 1 91 ? -21.145 2.184 13.590 1.00 95.69 91 LYS A C 1
ATOM 752 O O . LYS A 1 91 ? -21.311 1.704 12.470 1.00 95.69 91 LYS A O 1
ATOM 757 N N . LEU A 1 92 ? -20.137 1.834 14.388 1.00 94.62 92 LEU A N 1
ATOM 758 C CA . LEU A 1 92 ? -19.183 0.783 14.051 1.00 94.62 92 LEU A CA 1
ATOM 759 C C . LEU A 1 92 ? -19.851 -0.598 14.062 1.00 94.62 92 LEU A C 1
ATOM 761 O O . LEU A 1 92 ? -19.691 -1.347 13.101 1.00 94.62 92 LEU A O 1
ATOM 765 N N . ILE A 1 93 ? -20.617 -0.912 15.110 1.00 95.81 93 ILE A N 1
ATOM 766 C CA . ILE A 1 93 ? -21.338 -2.186 15.233 1.00 95.81 93 ILE A CA 1
ATOM 767 C C . ILE A 1 93 ? -22.352 -2.360 14.094 1.00 95.81 93 ILE A C 1
ATOM 769 O O . ILE A 1 93 ? -22.348 -3.394 13.427 1.00 95.81 93 ILE A O 1
ATOM 773 N N . ASP A 1 94 ? -23.136 -1.324 13.788 1.00 96.12 94 ASP A N 1
ATOM 774 C CA . ASP A 1 94 ? -24.084 -1.320 12.669 1.00 96.12 94 ASP A CA 1
ATOM 775 C C . ASP A 1 94 ? -23.384 -1.598 11.334 1.00 96.12 94 ASP A C 1
ATOM 777 O O . ASP A 1 94 ? -23.873 -2.376 10.512 1.00 96.12 94 ASP A O 1
ATOM 781 N N . TYR A 1 95 ? -22.223 -0.970 11.109 1.00 96.19 95 TYR A N 1
ATOM 782 C CA . TYR A 1 95 ? -21.433 -1.180 9.899 1.00 96.19 95 TYR A CA 1
ATOM 783 C C . TYR A 1 95 ? -20.930 -2.624 9.789 1.00 96.19 95 TYR A C 1
ATOM 785 O O . TYR A 1 95 ? -21.043 -3.223 8.718 1.00 96.19 95 TYR A O 1
ATOM 793 N N . ILE A 1 96 ? -20.412 -3.194 10.882 1.00 94.88 96 ILE A N 1
ATOM 794 C CA . ILE A 1 96 ? -19.921 -4.578 10.923 1.00 94.88 96 ILE A CA 1
ATOM 795 C C . ILE A 1 96 ? -21.064 -5.554 10.635 1.00 94.88 96 ILE A C 1
ATOM 797 O O . ILE A 1 96 ? -20.952 -6.365 9.716 1.00 94.88 96 ILE A O 1
ATOM 801 N N . ASN A 1 97 ? -22.185 -5.439 11.352 1.00 95.88 97 ASN A N 1
ATOM 802 C CA . ASN A 1 97 ? -23.345 -6.314 11.164 1.00 95.88 97 ASN A CA 1
ATOM 803 C C . ASN A 1 97 ? -23.903 -6.214 9.738 1.00 95.88 97 ASN A C 1
ATOM 805 O O . ASN A 1 97 ? -24.204 -7.232 9.109 1.00 95.88 97 ASN A O 1
ATOM 809 N N . LYS A 1 98 ? -23.977 -4.996 9.182 1.00 96.50 98 LYS A N 1
ATOM 810 C CA . LYS A 1 98 ? -24.363 -4.777 7.784 1.00 96.50 98 LYS A CA 1
ATOM 811 C C . LYS A 1 98 ? -23.411 -5.490 6.823 1.00 96.50 98 LYS A C 1
ATOM 813 O O . LYS A 1 98 ? -23.883 -6.179 5.923 1.00 96.50 98 LYS A O 1
ATOM 818 N N . LYS A 1 99 ? -22.094 -5.364 7.018 1.00 96.50 99 LYS A N 1
ATOM 819 C CA . LYS A 1 99 ? -21.101 -6.012 6.152 1.00 96.50 99 LYS A CA 1
ATOM 820 C C . LYS A 1 99 ? -21.156 -7.532 6.223 1.00 96.50 99 LYS A C 1
ATOM 822 O O . LYS A 1 99 ? -21.154 -8.178 5.183 1.00 96.50 99 LYS A O 1
ATOM 827 N N . LEU A 1 100 ? -21.286 -8.104 7.418 1.00 95.75 100 LEU A N 1
ATOM 828 C CA . LEU A 1 100 ? -21.443 -9.552 7.587 1.00 95.75 100 LEU A CA 1
ATOM 829 C C . LEU A 1 100 ? -22.689 -10.078 6.869 1.00 95.75 100 LEU A C 1
ATOM 831 O O . LEU A 1 100 ? -22.651 -11.158 6.282 1.00 95.75 100 LEU A O 1
ATOM 835 N N . LYS A 1 101 ? -23.783 -9.310 6.882 1.00 95.75 101 LYS A N 1
ATOM 836 C CA . LYS A 1 101 ? -25.009 -9.654 6.158 1.00 95.75 101 LYS A CA 1
ATOM 837 C C . LYS A 1 101 ? -24.841 -9.577 4.641 1.00 95.75 101 LYS A C 1
ATOM 839 O O . LYS A 1 101 ? -25.254 -10.503 3.952 1.00 95.75 101 LYS A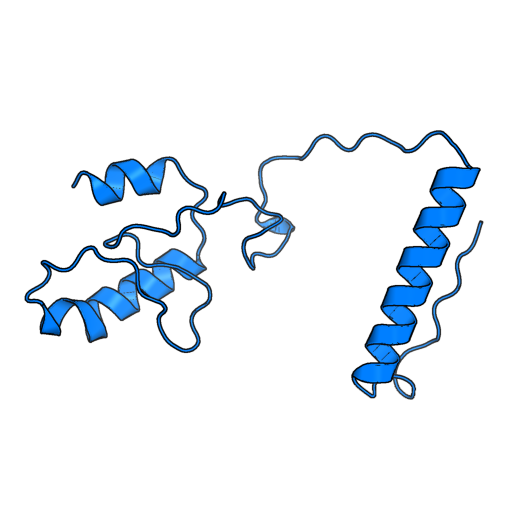 O 1
ATOM 844 N N . GLU A 1 102 ? -24.246 -8.499 4.132 1.00 96.50 102 GLU A N 1
ATOM 845 C CA . GLU A 1 102 ? -24.001 -8.302 2.693 1.00 96.50 102 GLU A CA 1
ATOM 846 C C . GLU A 1 102 ? -23.121 -9.409 2.095 1.00 96.50 102 GLU A C 1
ATOM 848 O O . GLU A 1 102 ? -23.377 -9.862 0.985 1.00 96.50 102 GLU A O 1
ATOM 853 N N . GLU A 1 103 ? -22.139 -9.891 2.856 1.00 96.06 103 GLU A N 1
ATOM 854 C CA . GLU A 1 103 ? -21.206 -10.947 2.444 1.00 96.06 103 GLU A CA 1
ATOM 855 C C . GLU A 1 103 ? -21.722 -12.375 2.753 1.00 96.06 103 GLU A C 1
ATOM 857 O O . GLU A 1 103 ? -21.010 -13.359 2.562 1.00 96.06 103 GLU A O 1
ATOM 862 N N . GLY A 1 104 ? -22.959 -12.521 3.251 1.00 95.31 104 GLY A N 1
ATOM 863 C CA . GLY A 1 104 ? -23.596 -13.826 3.476 1.00 95.31 104 GLY A CA 1
ATOM 864 C C . GLY A 1 104 ? -23.105 -14.601 4.708 1.00 95.31 104 GLY A C 1
ATOM 865 O O . GLY A 1 104 ? -23.297 -15.815 4.792 1.00 95.31 104 GLY A O 1
ATOM 866 N N . PHE A 1 105 ? -22.495 -13.929 5.687 1.00 95.62 105 PHE A N 1
ATOM 867 C CA . PHE A 1 105 ? -21.966 -14.546 6.911 1.00 95.62 105 PHE A CA 1
ATOM 868 C C . PHE A 1 105 ? -22.949 -14.571 8.094 1.00 95.62 105 PHE A C 1
ATOM 870 O O . PHE A 1 105 ? -22.597 -15.075 9.159 1.00 95.62 105 PHE A O 1
ATOM 877 N N . SER A 1 106 ? -24.190 -14.099 7.931 1.00 91.31 106 SER A N 1
ATOM 878 C CA . SER A 1 106 ? -25.170 -14.000 9.032 1.00 91.31 106 SER A CA 1
ATOM 879 C C . SER A 1 106 ? -25.494 -15.316 9.749 1.00 91.31 106 SER A C 1
ATOM 881 O O . SER A 1 106 ? -25.907 -15.278 10.898 1.00 91.31 106 SER A O 1
ATOM 883 N N . SER A 1 107 ? -25.337 -16.475 9.100 1.00 92.44 107 SER A N 1
ATOM 884 C CA . SER A 1 107 ? -25.575 -17.790 9.724 1.00 92.44 107 SER A CA 1
ATOM 885 C C . SER A 1 107 ? -24.354 -18.363 10.447 1.00 92.44 107 SER A C 1
ATOM 887 O O . SER A 1 107 ? -24.475 -19.349 11.169 1.00 92.44 107 SER A O 1
ATOM 889 N N . LYS A 1 108 ? -23.173 -17.777 10.227 1.00 94.19 108 LYS A N 1
ATOM 890 C CA . LYS A 1 108 ? -21.892 -18.235 10.784 1.00 94.19 108 LYS A CA 1
ATOM 891 C C . LYS A 1 108 ? -21.376 -17.324 11.893 1.00 94.19 108 LYS A C 1
ATOM 893 O O . LYS A 1 108 ? -20.604 -17.777 12.730 1.00 94.19 108 LYS A O 1
ATOM 898 N N . CYS A 1 109 ? -21.761 -16.051 11.871 1.00 92.69 109 CYS A N 1
ATOM 899 C CA . CYS A 1 109 ? -21.317 -15.040 12.821 1.00 92.69 109 CYS A CA 1
ATOM 900 C C . CYS A 1 109 ? -22.480 -14.580 13.702 1.00 92.69 109 CYS A C 1
ATOM 902 O O . CYS A 1 109 ? -23.605 -14.437 13.227 1.00 92.69 109 CYS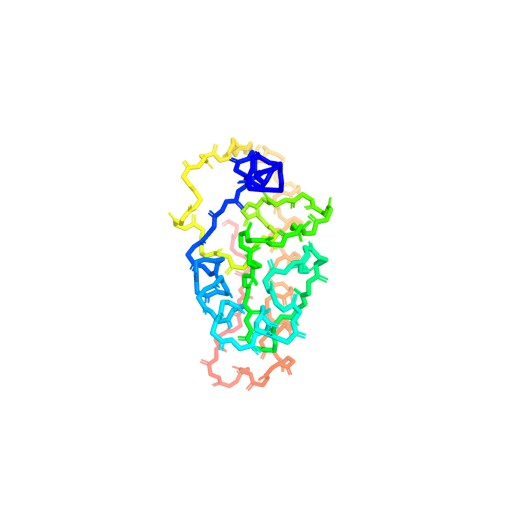 A O 1
ATOM 904 N N . GLU A 1 110 ? -22.189 -14.315 14.973 1.00 92.00 110 GLU A N 1
ATOM 905 C CA . GLU A 1 110 ? -23.145 -13.710 15.898 1.00 92.00 110 GLU A CA 1
ATOM 906 C C . GLU A 1 110 ? -23.395 -12.236 15.544 1.00 92.00 110 GLU A C 1
ATOM 908 O O . GLU A 1 110 ? -22.533 -11.557 14.976 1.00 92.00 110 GLU A O 1
ATOM 913 N N . ASN A 1 111 ? -24.588 -11.741 15.876 1.00 92.38 111 ASN A N 1
ATOM 914 C CA . ASN A 1 111 ? -24.917 -10.332 15.724 1.00 92.38 111 ASN A CA 1
ATOM 915 C C . ASN A 1 111 ? -24.227 -9.526 16.829 1.00 92.38 111 ASN A C 1
ATOM 917 O O . ASN A 1 111 ? -24.451 -9.770 18.012 1.00 92.38 111 ASN A O 1
ATOM 921 N N . PHE A 1 112 ? -23.394 -8.559 16.452 1.00 92.81 112 PHE A N 1
ATOM 922 C CA . PHE A 1 112 ? -22.670 -7.754 17.426 1.00 92.81 112 PHE A CA 1
ATOM 923 C C . PHE A 1 112 ? -23.609 -6.756 18.107 1.00 92.81 112 PHE A C 1
ATOM 925 O O . PHE A 1 112 ? -24.420 -6.107 17.446 1.00 92.81 112 PHE A O 1
ATOM 932 N N . GLU A 1 113 ? -23.439 -6.580 19.415 1.00 92.50 113 GLU A N 1
ATOM 933 C CA . GLU A 1 113 ? -24.164 -5.599 20.221 1.00 92.50 113 GLU A CA 1
ATOM 934 C C . GLU A 1 113 ? -23.182 -4.662 20.926 1.00 92.50 113 GLU A C 1
ATOM 936 O O . GLU A 1 113 ? -22.128 -5.081 21.414 1.00 92.50 113 GLU A O 1
ATOM 941 N N . PHE A 1 114 ? -23.522 -3.374 20.992 1.00 88.69 114 PHE A N 1
ATOM 942 C CA . PHE A 1 114 ? -22.721 -2.404 21.730 1.00 88.69 114 PHE A CA 1
ATOM 943 C C . PHE A 1 114 ? -23.032 -2.506 23.231 1.00 88.69 114 PHE A C 1
ATOM 945 O O . PHE A 1 114 ? -24.136 -2.175 23.659 1.00 88.69 114 PHE A O 1
ATOM 952 N N . ARG A 1 115 ? -22.057 -2.952 24.034 1.00 81.25 115 ARG A N 1
ATOM 953 C CA . ARG A 1 115 ? -22.153 -2.968 25.503 1.00 81.25 115 ARG A CA 1
ATOM 954 C C . ARG A 1 115 ? -21.528 -1.700 26.088 1.00 81.25 115 ARG A C 1
ATOM 956 O O . ARG A 1 115 ? -20.408 -1.352 25.714 1.00 81.25 115 ARG A O 1
ATOM 963 N N . GLN A 1 116 ? -22.273 -1.031 26.968 1.00 62.31 116 GLN A N 1
ATOM 964 C CA . GLN A 1 116 ? -21.832 0.151 27.722 1.00 62.31 116 GLN A CA 1
ATOM 965 C C . GLN A 1 116 ? -20.983 -0.221 28.935 1.00 62.31 116 GLN A C 1
ATOM 967 O O . GLN A 1 116 ? -21.263 -1.278 29.543 1.00 62.31 116 GLN A O 1
#

Secondary structure (DSSP, 8-state):
-HHHHHHTTS---HHHHHHHHHHHHHTGGGGTT---S--PPTT-SS--TTSPPPSS---TTTSS--GGG--S---PPP---HHHHHHHHHHHHHHHHHHHHHTT-TTTSPPP----

InterPro domains:
  IPR004245 Protein of unknown function DUF229 [PF02995] (1-114)
  IPR004245 Protein of unknown function DUF229 [PTHR10974] (1-114)

pLDDT: mean 92.11, std 6.42, range [62.31, 98.06]

Organism: Caenorhabditis japonica (NCBI:txid281687)